Protein AF-X1HDA8-F1 (afdb_monomer)

Sequence (80 aa):
GDVGRFDLVVGADGAWSRVRKLITPQTPQPTGLVYYEWDIENIDVLHPALAALLPRGKIGAVAIDRGLIAQRSSGGQVKV

Organism: NCBI:txid412755

Foldseek 3Di:
DDDDDDPDDDFPPPQQTPVVVVVDPDHDDDPPDDDDKDKDAQCVPPPVVVVVVQDQAKDKDDDPRDIDIWHAHPRRMIMD

Mean predicted aligned error: 5.09 Å

Radius of gyration: 20.26 Å; Cα contacts (8 Å, |Δi|>4): 81; chains: 1; bounding box: 38×20×55 Å

Nearest P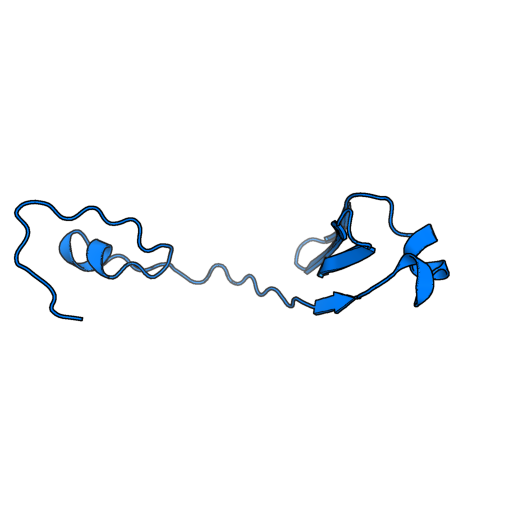DB structures (foldseek):
  6n04-assembly1_A  TM=8.599E-01  e=2.796E-03  Streptomyces sp. LC-6-2
  6n04-assembly2_B  TM=8.657E-01  e=4.976E-03  Streptomyces sp. LC-6-2
  7epw-assembly1_A  TM=7.403E-01  e=1.396E+00  Escherichia coli

Solvent-accessible surface area (backbone atoms only — not comparable to full-atom values): 5372 Å² total; per-residue (Å²): 130,88,81,76,92,72,95,75,85,81,79,81,66,60,93,80,36,73,57,50,59,81,80,39,88,81,68,88,73,87,84,83,78,83,86,78,77,53,77,42,70,46,25,72,78,78,34,47,74,58,41,72,74,46,60,95,36,70,52,72,55,76,59,100,89,50,69,50,49,41,36,37,48,96,81,33,34,31,44,56

pLDDT: mean 93.32, std 6.43, range [52.88, 97.19]

Secondary structure (DSSP, 8-state):
------S-----S-TT-SGGGGT----PPP-S------EE-SHHHH-HHHHHHS-SSEEEEE-SS-EEEEEE-TTS-EE-

Structure (mmCIF, N/CA/C/O backbone):
data_AF-X1HDA8-F1
#
_entry.id   AF-X1HDA8-F1
#
loop_
_atom_site.group_PDB
_atom_site.id
_atom_site.type_symbol
_atom_site.label_atom_id
_atom_site.label_alt_id
_atom_site.label_comp_id
_atom_site.label_asym_id
_atom_site.label_entity_id
_atom_site.label_seq_id
_atom_site.pdbx_PDB_ins_code
_atom_site.Cartn_x
_atom_site.Cartn_y
_atom_site.Cartn_z
_atom_site.occupancy
_atom_site.B_iso_or_equiv
_atom_site.auth_seq_id
_atom_site.auth_comp_id
_atom_site.auth_asym_id
_atom_site.auth_atom_id
_atom_site.pdbx_PDB_model_num
ATOM 1 N N . GLY A 1 1 ? 7.205 -1.560 26.086 1.00 52.88 1 GLY A N 1
ATOM 2 C CA . GLY A 1 1 ? 6.856 -0.158 26.364 1.00 52.88 1 GLY A CA 1
ATOM 3 C C . GLY A 1 1 ? 5.682 -0.170 27.303 1.00 52.88 1 GLY A C 1
ATOM 4 O O . GLY A 1 1 ? 4.751 -0.920 27.036 1.00 52.88 1 GLY A O 1
ATOM 5 N N . ASP A 1 2 ? 5.773 0.564 28.404 1.00 64.12 2 ASP A N 1
ATOM 6 C CA . ASP A 1 2 ? 4.696 0.649 29.388 1.00 64.12 2 ASP A CA 1
ATOM 7 C C . ASP A 1 2 ? 3.557 1.496 28.813 1.00 64.12 2 ASP A C 1
ATOM 9 O O . ASP A 1 2 ? 3.794 2.588 28.292 1.00 64.12 2 ASP A O 1
ATOM 13 N N . VAL A 1 3 ? 2.334 0.971 28.826 1.00 76.00 3 VAL A N 1
ATOM 14 C CA . VAL A 1 3 ? 1.168 1.653 28.251 1.00 76.00 3 VAL A CA 1
ATOM 15 C C . VAL A 1 3 ? 0.416 2.320 29.399 1.00 76.00 3 VAL A C 1
ATOM 17 O O . VAL A 1 3 ? -0.136 1.636 30.257 1.00 76.00 3 VAL A O 1
ATOM 20 N N . GLY A 1 4 ? 0.445 3.653 29.449 1.00 83.31 4 GLY A N 1
ATOM 21 C CA . GLY A 1 4 ? -0.213 4.437 30.498 1.00 83.31 4 GLY A CA 1
ATOM 22 C C . GLY A 1 4 ? -1.741 4.448 30.389 1.00 83.31 4 GLY A C 1
ATOM 23 O O . GLY A 1 4 ? -2.324 4.016 29.393 1.00 83.31 4 GLY A O 1
ATOM 24 N N . ARG A 1 5 ? -2.404 4.971 31.426 1.00 91.06 5 ARG A N 1
ATOM 25 C CA . ARG A 1 5 ? -3.840 5.286 31.389 1.00 91.06 5 ARG A CA 1
ATOM 26 C C . ARG A 1 5 ? -4.054 6.595 30.624 1.00 91.06 5 ARG A C 1
ATOM 28 O O . ARG A 1 5 ? -3.302 7.543 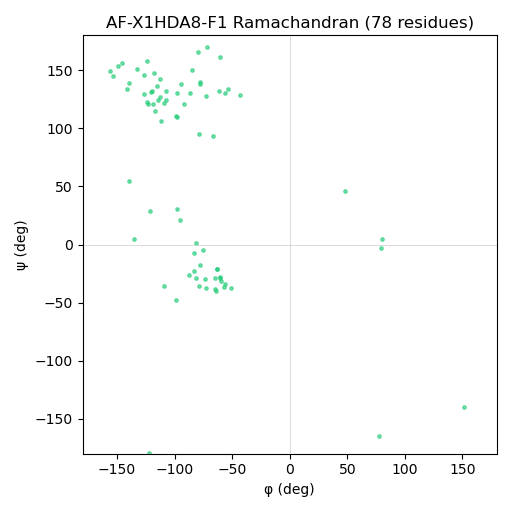30.825 1.00 91.06 5 ARG A O 1
ATOM 35 N N . PHE A 1 6 ? -5.099 6.648 29.802 1.00 92.88 6 PHE A N 1
ATOM 36 C CA . PHE A 1 6 ? -5.476 7.832 29.028 1.00 92.88 6 PHE A CA 1
ATOM 37 C C . PHE A 1 6 ? -6.941 8.193 29.273 1.00 92.88 6 PHE A C 1
ATOM 39 O O . PHE A 1 6 ? -7.776 7.301 29.433 1.00 92.88 6 PHE A O 1
ATOM 46 N N . ASP A 1 7 ? -7.249 9.489 29.255 1.00 95.50 7 ASP A N 1
ATOM 47 C CA . ASP A 1 7 ? -8.623 9.999 29.356 1.00 95.50 7 ASP A CA 1
ATOM 48 C C . ASP A 1 7 ? -9.350 10.002 27.999 1.00 95.50 7 ASP A C 1
ATOM 50 O O . ASP A 1 7 ? -10.576 9.949 27.945 1.00 95.50 7 ASP A O 1
ATOM 54 N N . LEU A 1 8 ? -8.595 10.021 26.892 1.00 94.12 8 LEU A N 1
ATOM 55 C CA . LEU A 1 8 ? -9.104 9.975 25.522 1.00 94.12 8 LEU A CA 1
ATOM 56 C C . LEU A 1 8 ? -8.223 9.079 24.647 1.00 94.12 8 LEU A C 1
ATOM 58 O O . LEU A 1 8 ? -6.996 9.148 24.698 1.00 94.12 8 LEU A O 1
ATOM 62 N N . VAL A 1 9 ? -8.863 8.282 23.792 1.00 94.00 9 VAL A N 1
ATOM 63 C CA . VAL A 1 9 ? -8.205 7.449 22.779 1.00 94.00 9 VAL A CA 1
ATOM 64 C C . VAL A 1 9 ? -8.817 7.753 21.412 1.00 94.00 9 VAL A C 1
ATOM 66 O O . VAL A 1 9 ? -10.036 7.720 21.260 1.00 94.00 9 VAL A O 1
ATOM 69 N N . VAL A 1 10 ? -7.972 8.019 20.411 1.00 95.94 10 VAL A N 1
ATOM 70 C CA . VAL A 1 10 ? -8.383 8.260 19.016 1.00 95.94 10 VAL A CA 1
ATOM 71 C C . VAL A 1 10 ? -7.965 7.070 18.152 1.00 95.94 10 VAL A C 1
ATOM 73 O O . VAL A 1 10 ? -6.786 6.728 18.079 1.00 95.94 10 VAL A O 1
ATOM 76 N N . GLY A 1 11 ? -8.930 6.424 17.495 1.00 95.38 11 GLY A N 1
ATOM 77 C CA . GLY A 1 11 ? -8.678 5.290 16.602 1.00 95.38 11 GLY A CA 1
ATOM 78 C C . GLY A 1 11 ? -8.169 5.735 15.231 1.00 95.38 11 GLY A C 1
ATOM 79 O O . GLY A 1 11 ? -8.970 6.044 14.355 1.00 95.38 11 GLY A O 1
ATOM 80 N N . ALA A 1 12 ? -6.848 5.744 15.043 1.00 96.12 12 ALA A N 1
ATOM 81 C CA . ALA A 1 12 ? -6.170 6.008 13.765 1.00 96.12 12 ALA A CA 1
ATOM 82 C C . ALA A 1 12 ? -5.273 4.827 13.333 1.00 96.12 12 ALA A C 1
ATOM 84 O O . ALA A 1 12 ? -4.263 4.993 12.659 1.00 96.12 12 ALA A O 1
ATOM 85 N N . ASP A 1 13 ? -5.641 3.614 13.746 1.00 95.56 13 ASP A N 1
ATOM 86 C CA . ASP A 1 13 ? -4.872 2.370 13.616 1.00 95.56 13 ASP A CA 1
ATOM 87 C C . ASP A 1 13 ? -5.244 1.534 12.372 1.00 95.56 13 ASP A C 1
ATOM 89 O O . ASP A 1 13 ? -4.960 0.338 12.290 1.00 95.56 13 ASP A O 1
ATOM 93 N N . GLY A 1 14 ? -5.853 2.173 11.370 1.00 95.56 14 GLY A N 1
ATOM 94 C CA . GLY A 1 14 ? -6.045 1.617 10.030 1.00 95.56 14 GLY A CA 1
ATOM 95 C C . GLY A 1 14 ? -7.175 0.589 9.889 1.00 95.56 14 GLY A C 1
ATOM 96 O O . GLY A 1 14 ? -8.074 0.465 10.723 1.00 95.56 14 GLY A O 1
ATOM 97 N N . ALA A 1 15 ? -7.149 -0.152 8.775 1.00 94.69 15 ALA A N 1
ATOM 98 C CA . ALA A 1 15 ? -8.242 -1.040 8.363 1.00 94.69 15 ALA A CA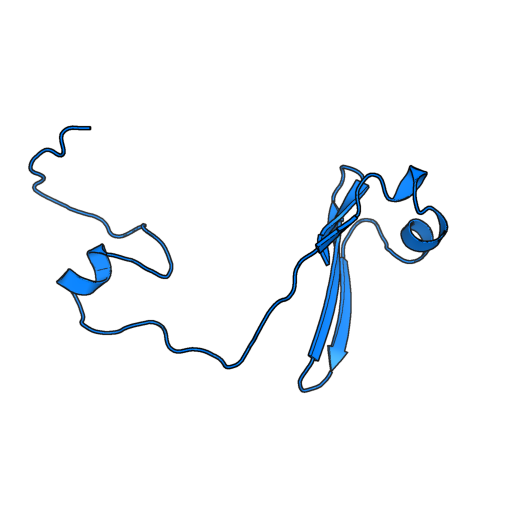 1
ATOM 99 C C . ALA A 1 15 ? -8.602 -2.098 9.425 1.00 94.69 15 ALA A C 1
ATOM 101 O O . ALA A 1 15 ? -9.782 -2.383 9.658 1.00 94.69 15 ALA A O 1
ATOM 102 N N . TRP A 1 16 ? -7.602 -2.625 10.134 1.00 94.94 16 TRP A N 1
ATOM 103 C CA . TRP A 1 16 ? -7.743 -3.669 11.156 1.00 94.94 16 TRP A CA 1
ATOM 104 C C . TRP A 1 16 ? -7.795 -3.122 12.587 1.00 94.94 16 TRP A C 1
ATOM 106 O O . TRP A 1 16 ? -7.389 -3.803 13.528 1.00 94.94 16 TRP A O 1
ATOM 116 N N . SER A 1 17 ? -8.326 -1.905 12.738 1.00 96.69 17 SER A N 1
ATOM 117 C CA . SER A 1 17 ? -8.412 -1.184 14.006 1.00 96.69 17 SER A CA 1
ATOM 118 C C . SER A 1 17 ? -8.854 -2.049 15.194 1.00 96.69 17 SER A C 1
ATOM 120 O O . SER A 1 17 ? -9.896 -2.719 15.167 1.00 96.69 17 SER A O 1
ATOM 122 N N . ARG A 1 18 ? -8.066 -1.981 16.270 1.00 94.50 18 ARG A N 1
ATOM 123 C CA . ARG A 1 18 ? -8.396 -2.508 17.597 1.00 94.50 18 ARG A CA 1
ATOM 124 C C . ARG A 1 18 ? -9.332 -1.561 18.336 1.00 94.50 18 ARG A C 1
ATOM 126 O O . ARG A 1 18 ? -10.223 -2.039 19.034 1.00 94.50 18 ARG A O 1
ATOM 133 N N . VAL A 1 19 ? -9.161 -0.250 18.156 1.00 96.00 19 VAL A N 1
ATOM 134 C CA . VAL A 1 19 ? -10.002 0.776 18.796 1.00 96.00 19 VAL A CA 1
ATOM 135 C C . VAL A 1 19 ? -11.449 0.690 18.304 1.00 96.00 19 VAL A C 1
ATOM 137 O O . VAL A 1 19 ? -12.368 0.779 19.115 1.00 96.00 19 VAL A O 1
ATOM 140 N N . ARG A 1 20 ? -11.678 0.412 17.010 1.00 97.12 20 ARG A N 1
ATOM 141 C CA . ARG A 1 20 ? -13.026 0.258 16.427 1.00 97.12 20 ARG A CA 1
ATOM 142 C C . ARG A 1 20 ? -13.903 -0.725 17.206 1.00 97.12 20 ARG A C 1
ATOM 144 O O . ARG A 1 20 ? -15.087 -0.452 17.381 1.00 97.12 20 ARG A O 1
ATOM 151 N N . LYS A 1 21 ? -13.327 -1.819 17.721 1.00 95.88 21 LYS A N 1
ATOM 152 C CA . LYS A 1 21 ? -14.054 -2.859 18.474 1.00 95.88 21 LYS A CA 1
ATOM 153 C C . LYS A 1 21 ? -14.679 -2.352 19.779 1.00 95.88 21 LYS A C 1
ATOM 155 O O . LYS A 1 21 ? -15.609 -2.979 20.270 1.00 95.88 21 LYS A O 1
ATOM 160 N N . LEU A 1 22 ? -14.186 -1.239 20.329 1.00 95.69 22 LEU A N 1
ATOM 161 C CA . LEU A 1 22 ? -14.750 -0.601 21.524 1.00 95.69 22 LEU A CA 1
ATOM 162 C C . LEU A 1 22 ? -16.019 0.209 21.217 1.00 95.69 22 LEU A C 1
ATOM 164 O O . LEU A 1 22 ? -16.767 0.534 22.131 1.00 95.69 22 LEU A O 1
ATOM 168 N N . ILE A 1 23 ? -16.247 0.541 19.942 1.00 96.06 23 ILE A N 1
ATOM 169 C CA . ILE A 1 23 ? -17.368 1.370 19.478 1.00 96.06 23 ILE A CA 1
ATOM 170 C C . ILE A 1 23 ? -18.386 0.519 18.709 1.00 96.06 23 ILE A C 1
ATOM 172 O O . ILE A 1 23 ? -19.587 0.762 18.782 1.00 96.06 23 ILE A O 1
ATOM 176 N N . THR A 1 24 ? -17.927 -0.483 17.952 1.00 96.38 24 THR A N 1
ATOM 177 C CA . THR A 1 24 ? -18.789 -1.313 17.107 1.00 96.38 24 THR A CA 1
ATOM 178 C C . THR A 1 24 ? -18.202 -2.708 16.868 1.00 96.38 24 THR A C 1
ATOM 180 O O . THR A 1 24 ? -16.986 -2.840 16.704 1.00 96.38 24 THR A O 1
ATOM 183 N N . PRO A 1 25 ? -19.036 -3.763 16.777 1.00 95.31 25 PRO A N 1
ATOM 184 C CA . PRO A 1 25 ? -18.577 -5.098 16.396 1.00 95.31 25 PRO A CA 1
ATOM 185 C C . PRO A 1 25 ? -18.293 -5.236 14.890 1.00 95.31 25 PRO A C 1
ATOM 187 O O . PRO A 1 25 ? -17.838 -6.290 14.455 1.00 95.31 25 PRO A O 1
ATOM 190 N N . GLN A 1 26 ? -18.570 -4.206 14.081 1.00 96.00 26 GLN A N 1
ATOM 191 C CA . GLN A 1 26 ? -18.416 -4.262 12.627 1.00 96.00 26 GLN A CA 1
ATOM 192 C C . GLN A 1 26 ? -16.962 -4.532 12.209 1.00 96.00 26 GLN A C 1
ATOM 194 O O . GLN A 1 26 ? -16.016 -3.870 12.656 1.00 96.00 26 GLN A O 1
ATOM 199 N N . THR A 1 27 ? -16.793 -5.490 11.296 1.00 94.75 27 THR A N 1
ATOM 200 C CA . THR A 1 27 ? -15.502 -5.864 10.708 1.00 94.75 27 THR A CA 1
ATOM 201 C C . THR A 1 27 ? -15.498 -5.619 9.199 1.00 94.75 27 THR A C 1
ATOM 203 O O . THR A 1 27 ? -16.540 -5.791 8.561 1.00 94.75 27 THR A O 1
ATOM 206 N N . PRO A 1 28 ? -14.341 -5.257 8.606 1.00 94.94 28 PRO A N 1
ATOM 207 C CA . PRO A 1 28 ? -14.198 -5.179 7.158 1.00 94.94 28 PRO A CA 1
ATOM 208 C C . PRO A 1 28 ? -14.627 -6.498 6.514 1.00 94.94 28 PRO A C 1
ATOM 210 O O . PRO A 1 28 ? -14.238 -7.569 6.982 1.00 94.94 28 PRO A O 1
ATOM 213 N N . GLN A 1 29 ? -15.433 -6.410 5.460 1.00 95.19 29 GLN A N 1
ATOM 214 C CA . GLN A 1 29 ? -15.851 -7.567 4.675 1.00 95.19 29 GLN A CA 1
ATOM 215 C C . GLN A 1 29 ? -14.917 -7.724 3.468 1.00 95.19 29 GLN A C 1
ATOM 217 O O . GLN A 1 29 ? -14.570 -6.712 2.850 1.00 95.19 29 GLN A O 1
ATOM 222 N N . PRO A 1 30 ? -14.502 -8.954 3.114 1.00 93.00 30 PRO A N 1
ATOM 223 C CA . PRO A 1 30 ? -13.765 -9.198 1.881 1.00 93.00 30 PRO A CA 1
ATOM 224 C C . PRO A 1 30 ? -14.557 -8.696 0.670 1.00 93.00 30 PRO A C 1
ATOM 226 O O . PRO A 1 30 ? -15.728 -9.027 0.507 1.00 93.00 30 PRO A O 1
ATOM 229 N N . THR A 1 31 ? -13.912 -7.919 -0.197 1.00 93.50 31 THR A N 1
ATOM 230 C CA . THR A 1 31 ? -14.539 -7.394 -1.423 1.00 93.50 31 THR A CA 1
ATOM 231 C C . THR A 1 31 ? -14.521 -8.396 -2.579 1.00 93.50 31 THR A C 1
ATOM 233 O O . THR A 1 31 ? -15.093 -8.125 -3.628 1.00 93.50 31 THR A O 1
ATOM 236 N N . GLY A 1 32 ? -13.829 -9.529 -2.418 1.00 93.69 32 GLY A N 1
ATOM 237 C CA . GLY A 1 32 ? -13.524 -10.468 -3.502 1.00 93.69 32 GLY A CA 1
ATOM 238 C C . GLY A 1 32 ? -12.356 -10.032 -4.396 1.00 93.69 32 GLY A C 1
ATOM 239 O O . GLY A 1 32 ? -11.966 -10.786 -5.281 1.00 93.69 32 GLY A O 1
ATOM 240 N N . LEU A 1 33 ? -11.769 -8.852 -4.157 1.00 93.06 33 LEU A N 1
ATOM 241 C CA . LEU A 1 33 ? -10.589 -8.372 -4.876 1.00 93.06 33 LEU A CA 1
ATOM 242 C C . LEU A 1 33 ? -9.309 -8.887 -4.216 1.00 93.06 33 LEU A C 1
ATOM 244 O O . LEU A 1 33 ? -9.116 -8.731 -3.009 1.00 93.06 33 LEU A O 1
ATOM 248 N N . VAL A 1 34 ? -8.416 -9.447 -5.028 1.00 94.75 34 VAL A N 1
ATOM 249 C CA . VAL A 1 34 ? -7.061 -9.840 -4.629 1.00 94.75 34 VAL A CA 1
ATOM 250 C C . VAL A 1 34 ? -6.075 -9.059 -5.485 1.00 94.75 34 VAL A C 1
ATOM 252 O O . VAL A 1 34 ? -6.224 -8.997 -6.703 1.00 94.75 34 VAL A O 1
ATOM 255 N N . TYR A 1 35 ? -5.074 -8.474 -4.837 1.00 94.19 35 TYR A N 1
ATOM 256 C CA . TYR A 1 35 ? -3.961 -7.807 -5.500 1.00 94.19 35 TYR A CA 1
ATOM 257 C C . TYR A 1 35 ? -2.716 -8.673 -5.354 1.00 94.19 35 TYR A C 1
ATOM 259 O O . TYR A 1 35 ? -2.407 -9.139 -4.255 1.00 94.19 35 TYR A O 1
ATOM 267 N N . TYR A 1 36 ? -2.013 -8.872 -6.461 1.00 96.44 36 TYR A N 1
ATOM 268 C CA . TYR A 1 36 ? -0.659 -9.405 -6.472 1.00 96.44 36 TYR A CA 1
ATOM 269 C C . TYR A 1 36 ? 0.251 -8.245 -6.816 1.00 96.44 36 TYR A C 1
ATOM 271 O O . TYR A 1 36 ? 0.022 -7.595 -7.829 1.00 96.44 36 TYR A O 1
ATOM 279 N N . GLU A 1 37 ? 1.223 -7.987 -5.951 1.00 96.31 37 GLU A N 1
ATOM 280 C CA . GLU A 1 37 ? 2.160 -6.888 -6.126 1.00 96.31 37 GLU A CA 1
ATOM 281 C C . GLU A 1 37 ? 3.565 -7.442 -6.333 1.00 96.31 37 GLU A C 1
ATOM 283 O O . GLU A 1 37 ? 3.984 -8.371 -5.631 1.00 96.31 37 GLU A O 1
ATOM 288 N N . TRP A 1 38 ? 4.290 -6.869 -7.286 1.00 95.31 38 TRP A N 1
ATOM 289 C CA . TRP A 1 38 ? 5.721 -7.103 -7.440 1.00 95.31 38 TRP A CA 1
ATOM 290 C C . TRP A 1 38 ? 6.438 -5.853 -7.937 1.00 95.31 38 TRP A C 1
ATOM 292 O O . TRP A 1 38 ? 5.861 -4.989 -8.598 1.00 95.31 38 TRP A O 1
ATOM 302 N N . ASP A 1 39 ? 7.733 -5.793 -7.643 1.00 95.69 39 ASP A N 1
ATOM 303 C CA . ASP A 1 39 ? 8.580 -4.656 -7.973 1.00 95.69 39 ASP A CA 1
ATOM 304 C C . ASP A 1 39 ? 9.631 -5.030 -9.028 1.00 95.69 39 ASP A C 1
ATOM 306 O O . ASP A 1 39 ? 10.198 -6.125 -9.030 1.00 95.69 39 ASP A O 1
ATOM 310 N N . ILE A 1 40 ? 9.903 -4.087 -9.929 1.00 96.25 40 ILE A N 1
ATOM 311 C CA . ILE A 1 40 ? 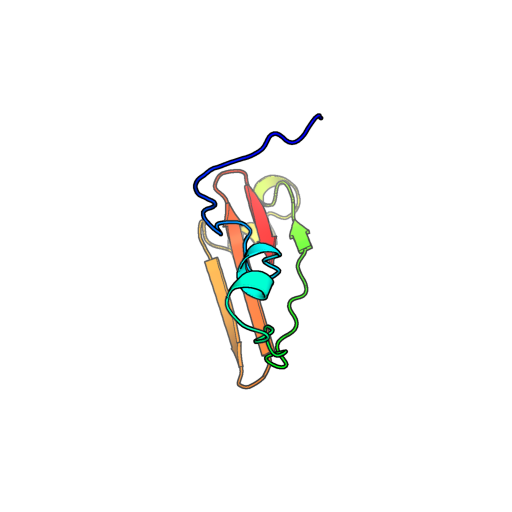10.993 -4.128 -10.903 1.00 96.25 40 ILE A CA 1
ATOM 312 C C . ILE A 1 40 ? 11.920 -2.959 -10.597 1.00 96.25 40 ILE A C 1
ATOM 314 O O . ILE A 1 40 ? 11.541 -1.796 -10.742 1.00 96.25 40 ILE A O 1
ATOM 318 N N . GLU A 1 41 ? 13.149 -3.264 -10.201 1.00 96.62 41 GLU A N 1
ATOM 319 C CA . GLU A 1 41 ? 14.154 -2.258 -9.870 1.00 96.62 41 GLU A CA 1
ATOM 320 C C . GLU A 1 41 ? 14.909 -1.767 -11.108 1.00 9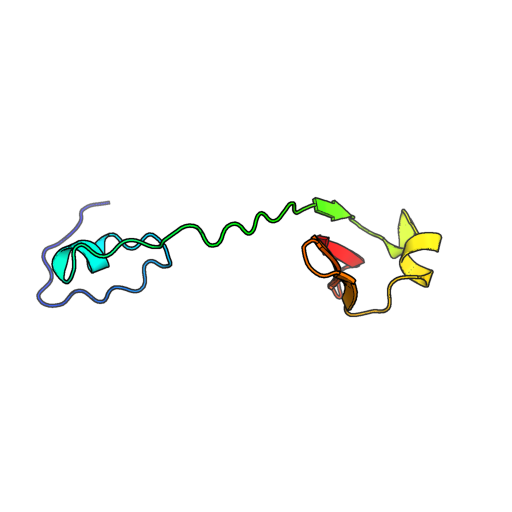6.62 41 GLU A C 1
ATOM 322 O O . GLU A 1 41 ? 15.132 -2.516 -12.061 1.00 96.62 41 GLU A O 1
ATOM 327 N N . ASN A 1 42 ? 15.366 -0.512 -11.065 1.00 95.62 42 ASN A N 1
ATOM 328 C CA . ASN A 1 42 ? 16.269 0.078 -12.061 1.00 95.62 42 ASN A CA 1
ATOM 329 C C . ASN A 1 42 ? 15.834 -0.161 -13.519 1.00 95.62 42 ASN A C 1
ATOM 331 O O . ASN A 1 42 ? 16.655 -0.520 -14.370 1.00 95.62 42 ASN A O 1
ATOM 335 N N . ILE A 1 43 ? 14.548 0.043 -13.823 1.00 96.25 43 ILE A N 1
ATOM 336 C CA . ILE A 1 43 ? 13.953 -0.348 -15.108 1.00 96.25 43 ILE A CA 1
ATOM 337 C C . ILE A 1 43 ? 14.672 0.265 -16.320 1.00 96.25 43 ILE A C 1
ATOM 339 O O . ILE A 1 43 ? 14.811 -0.387 -17.349 1.00 96.25 43 ILE A O 1
ATOM 343 N N . ASP A 1 44 ? 15.186 1.489 -16.189 1.00 93.44 44 ASP A N 1
ATOM 344 C CA . ASP A 1 44 ? 15.909 2.187 -17.258 1.00 93.44 44 ASP A CA 1
ATOM 345 C C . ASP A 1 44 ? 17.224 1.509 -17.651 1.00 93.44 44 ASP A C 1
ATOM 347 O O . ASP A 1 44 ? 17.658 1.627 -18.795 1.00 93.44 44 ASP A O 1
ATOM 351 N N . VAL A 1 45 ? 17.856 0.811 -16.704 1.00 95.94 45 VAL A N 1
ATOM 352 C CA . VAL A 1 45 ? 19.160 0.164 -16.887 1.00 95.94 45 VAL A CA 1
ATOM 353 C C . VAL A 1 45 ? 18.982 -1.322 -17.176 1.00 95.94 45 VAL A C 1
ATOM 355 O O . VAL A 1 45 ? 19.577 -1.846 -18.114 1.00 95.94 45 VAL A O 1
ATOM 358 N N . LEU A 1 46 ? 18.158 -2.003 -16.377 1.00 96.81 46 LEU A N 1
ATOM 359 C CA . LEU A 1 46 ? 18.011 -3.458 -16.427 1.00 96.81 46 LEU A CA 1
ATOM 360 C C . LEU A 1 46 ? 16.960 -3.915 -17.446 1.00 96.81 46 LEU A C 1
ATOM 362 O O . LEU A 1 46 ? 17.057 -5.021 -17.976 1.00 96.81 46 LEU A O 1
ATOM 366 N N . HIS A 1 47 ? 15.971 -3.070 -17.753 1.00 95.25 47 HIS A N 1
ATOM 367 C CA . HIS A 1 47 ? 14.838 -3.420 -18.614 1.00 95.25 47 HIS A CA 1
ATOM 368 C C . HIS A 1 47 ? 14.447 -2.273 -19.574 1.00 95.25 47 HIS A C 1
ATOM 370 O O . HIS A 1 47 ? 13.275 -1.885 -19.623 1.00 95.25 47 HIS A O 1
ATOM 376 N N . PRO A 1 48 ? 15.381 -1.732 -20.383 1.00 93.88 48 PRO A N 1
ATOM 377 C CA . PRO A 1 48 ? 15.145 -0.532 -21.195 1.00 93.88 48 PRO A CA 1
ATOM 378 C C . PRO A 1 48 ? 13.992 -0.682 -22.200 1.00 93.88 48 PRO A C 1
ATOM 380 O O . PRO A 1 48 ? 13.268 0.276 -22.462 1.00 93.88 48 PRO A O 1
ATOM 383 N N . ALA A 1 49 ? 13.761 -1.891 -22.721 1.00 94.38 49 ALA A N 1
ATOM 384 C CA . ALA A 1 49 ? 12.613 -2.169 -23.585 1.00 94.38 49 ALA A CA 1
ATOM 385 C C . ALA A 1 49 ? 11.272 -2.000 -22.845 1.00 94.38 49 ALA A C 1
ATOM 387 O O . ALA A 1 49 ? 10.328 -1.439 -23.394 1.00 94.38 49 ALA A O 1
ATOM 388 N N . LEU A 1 50 ? 11.194 -2.428 -21.580 1.00 92.38 50 LEU A N 1
ATOM 389 C CA . LEU A 1 50 ? 10.006 -2.230 -20.749 1.00 92.38 50 LEU A CA 1
ATOM 390 C C . LEU A 1 50 ? 9.869 -0.760 -20.326 1.00 92.38 50 LEU A C 1
ATOM 392 O O . LEU A 1 50 ? 8.764 -0.223 -20.325 1.00 92.38 50 LEU A O 1
ATOM 396 N N . ALA A 1 51 ? 10.986 -0.085 -20.042 1.00 93.50 51 ALA A N 1
ATOM 397 C CA . ALA A 1 51 ? 11.009 1.347 -19.746 1.00 93.50 51 ALA A CA 1
ATOM 398 C C . ALA A 1 51 ? 10.493 2.208 -20.914 1.00 93.50 51 ALA A C 1
ATOM 400 O O . ALA A 1 51 ? 9.953 3.283 -20.670 1.00 93.50 51 ALA A O 1
ATOM 401 N N . ALA A 1 52 ? 10.633 1.747 -22.162 1.00 92.81 52 ALA A N 1
ATOM 402 C CA . ALA A 1 52 ? 10.080 2.419 -23.340 1.00 92.81 52 ALA A CA 1
ATOM 403 C C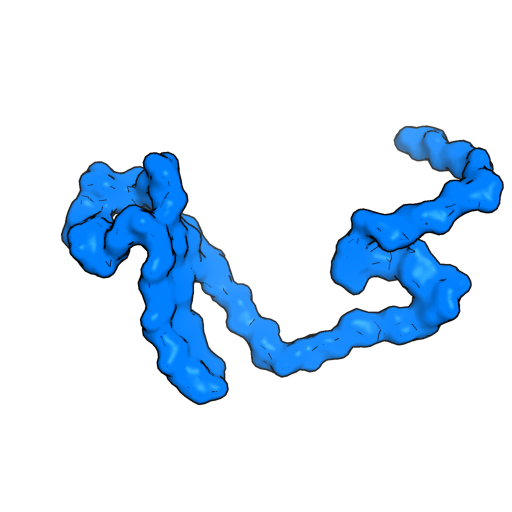 . ALA A 1 52 ? 8.552 2.263 -23.461 1.00 92.81 52 ALA A C 1
ATOM 405 O O . ALA A 1 52 ? 7.884 3.150 -23.988 1.00 92.81 52 ALA A O 1
ATOM 406 N N . LEU A 1 53 ? 7.995 1.155 -22.959 1.00 91.69 53 LEU A N 1
ATOM 407 C CA . LEU A 1 53 ? 6.548 0.909 -22.924 1.00 91.69 53 LEU A CA 1
ATOM 408 C C . LEU A 1 53 ? 5.868 1.609 -21.739 1.00 91.69 53 LEU A C 1
ATOM 410 O O . LEU A 1 53 ? 4.692 1.962 -21.816 1.00 91.69 53 LEU A O 1
ATOM 414 N N . LEU A 1 54 ? 6.604 1.803 -20.640 1.00 91.69 54 LEU A N 1
ATOM 415 C CA . LEU A 1 54 ? 6.113 2.434 -19.422 1.00 91.69 54 LEU A CA 1
ATOM 416 C C . LEU A 1 54 ? 6.500 3.920 -19.366 1.00 91.69 54 LEU A C 1
ATOM 418 O O . LEU A 1 54 ? 7.668 4.239 -19.115 1.00 91.69 54 LEU A O 1
ATOM 422 N N . PRO A 1 55 ? 5.540 4.855 -19.511 1.00 86.75 55 PRO A N 1
ATOM 423 C CA . PRO A 1 55 ? 5.817 6.266 -19.298 1.00 86.75 55 PRO A CA 1
ATOM 424 C C . PRO A 1 55 ? 6.295 6.505 -17.859 1.00 86.75 55 PRO A C 1
ATOM 426 O O . PRO A 1 55 ? 6.051 5.708 -16.949 1.00 86.75 55 PRO A O 1
ATOM 429 N N . ARG A 1 56 ? 6.936 7.653 -17.623 1.00 90.12 56 ARG A N 1
ATOM 430 C CA . ARG A 1 56 ? 7.171 8.144 -16.259 1.00 90.12 56 ARG A CA 1
ATOM 431 C C . ARG A 1 56 ? 5.821 8.503 -15.635 1.00 90.12 56 ARG A C 1
ATOM 433 O O . ARG A 1 56 ? 5.299 9.589 -15.867 1.00 90.12 56 ARG A O 1
ATOM 440 N N . GLY A 1 57 ? 5.227 7.555 -14.918 1.00 90.44 57 GLY A N 1
ATOM 441 C CA . GLY A 1 57 ? 3.841 7.617 -14.474 1.00 90.44 57 GLY A CA 1
ATOM 442 C C . GLY A 1 57 ? 3.255 6.219 -14.317 1.00 90.44 57 GLY A C 1
ATOM 443 O O . GLY A 1 57 ? 3.930 5.320 -13.825 1.00 90.44 57 GLY A O 1
ATOM 444 N N . LYS A 1 58 ? 1.998 6.029 -14.725 1.00 93.69 58 LYS A N 1
ATOM 445 C CA . LYS A 1 58 ? 1.308 4.738 -14.636 1.00 93.69 58 LYS A CA 1
ATOM 446 C C . LYS A 1 58 ? 0.606 4.367 -15.935 1.00 93.69 58 LYS A C 1
ATOM 448 O O . LYS A 1 58 ? 0.126 5.252 -16.642 1.00 93.69 58 LYS A O 1
ATOM 453 N N . ILE A 1 59 ? 0.483 3.070 -16.192 1.00 95.19 59 ILE A N 1
ATOM 454 C CA . ILE A 1 59 ? -0.429 2.505 -17.195 1.00 95.19 59 ILE A CA 1
ATOM 455 C C . ILE A 1 59 ? -1.357 1.495 -16.532 1.00 95.19 59 ILE A C 1
ATOM 457 O O . ILE A 1 59 ? -1.032 0.947 -15.479 1.00 95.19 59 ILE A O 1
ATOM 461 N N . GLY A 1 60 ? -2.501 1.239 -17.157 1.00 95.19 60 GLY A N 1
ATOM 462 C CA . GLY A 1 60 ? -3.435 0.214 -16.714 1.00 95.19 60 GLY A CA 1
ATOM 463 C C . GLY A 1 60 ? -4.052 -0.519 -17.896 1.00 95.19 60 GLY A C 1
ATOM 464 O O . GLY A 1 60 ? -4.502 0.115 -18.848 1.00 95.19 60 GLY A O 1
AT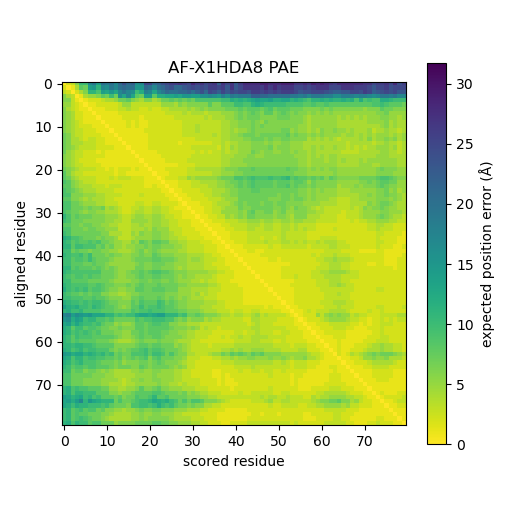OM 465 N N . ALA A 1 61 ? -4.097 -1.844 -17.811 1.00 95.75 61 ALA A N 1
ATOM 466 C CA . ALA A 1 61 ? -4.918 -2.700 -18.656 1.00 95.75 61 ALA A CA 1
ATOM 467 C C . ALA A 1 61 ? -5.996 -3.324 -17.766 1.00 95.75 61 ALA A C 1
ATOM 469 O O . ALA A 1 61 ? -5.691 -4.169 -16.928 1.00 95.75 61 ALA A O 1
ATOM 470 N N . VAL A 1 62 ? -7.241 -2.862 -17.896 1.00 95.62 62 VAL A N 1
ATOM 471 C CA . VAL A 1 62 ? -8.341 -3.208 -16.983 1.00 95.62 62 VAL A CA 1
ATOM 472 C C . VAL A 1 62 ? -9.465 -3.884 -17.761 1.00 95.62 62 VAL A C 1
ATOM 474 O O . VAL A 1 62 ? -9.902 -3.385 -18.796 1.00 95.62 62 VAL A O 1
ATOM 477 N N . ALA A 1 63 ? -9.929 -5.016 -17.246 1.00 95.00 63 ALA A N 1
ATOM 478 C CA . ALA A 1 63 ? -11.090 -5.761 -17.708 1.00 95.00 63 ALA A CA 1
ATOM 479 C C . ALA A 1 63 ? -12.106 -5.917 -16.560 1.00 95.00 63 ALA A C 1
ATOM 481 O O . ALA A 1 63 ? -11.893 -5.428 -15.453 1.00 95.00 63 ALA A O 1
ATOM 482 N N . ILE A 1 64 ? -13.227 -6.588 -16.835 1.00 92.06 64 ILE A N 1
ATOM 483 C CA . ILE A 1 64 ? -14.387 -6.679 -15.928 1.00 92.06 64 ILE A CA 1
ATOM 484 C C . ILE A 1 64 ? -14.049 -7.341 -14.576 1.00 92.06 64 ILE A C 1
ATOM 486 O O . ILE A 1 64 ? -14.667 -7.008 -13.571 1.00 92.06 64 ILE A O 1
ATOM 490 N N . ASP A 1 65 ? -13.059 -8.231 -14.527 1.00 93.44 65 ASP A N 1
ATOM 491 C CA . ASP A 1 65 ? -12.725 -9.042 -13.346 1.00 93.44 65 ASP A CA 1
ATOM 492 C C . ASP A 1 65 ? -11.222 -9.110 -13.036 1.00 93.44 65 ASP A C 1
ATOM 494 O O . ASP A 1 65 ? -10.790 -9.834 -12.140 1.00 93.44 65 ASP A O 1
ATOM 498 N N . ARG A 1 66 ? -10.406 -8.370 -13.789 1.00 95.31 66 ARG A N 1
ATOM 499 C CA . ARG A 1 66 ? -8.949 -8.390 -13.677 1.00 95.31 66 ARG A CA 1
ATOM 500 C C . ARG A 1 66 ? -8.359 -7.096 -14.187 1.00 95.31 66 ARG A C 1
ATOM 502 O O . ARG A 1 66 ? -8.875 -6.486 -15.121 1.00 95.31 66 ARG A O 1
ATOM 509 N N . GLY A 1 67 ? -7.237 -6.707 -13.613 1.00 95.81 67 GLY A N 1
ATOM 510 C CA . GLY A 1 67 ? -6.474 -5.571 -14.087 1.00 95.81 67 GLY A CA 1
ATOM 511 C C . GLY A 1 67 ? -4.997 -5.77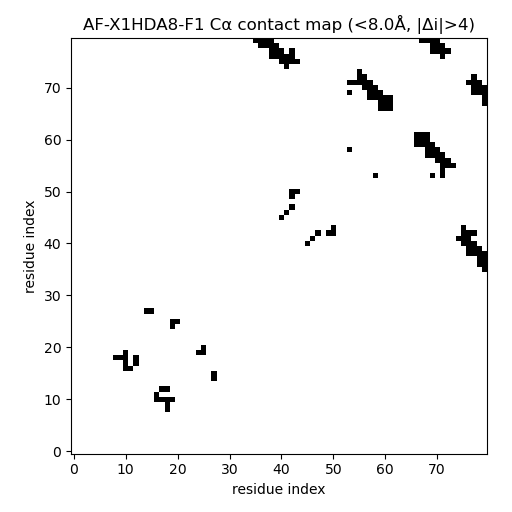2 -13.823 1.00 95.81 67 GLY A C 1
ATOM 512 O O . GLY A 1 67 ? -4.619 -6.483 -12.898 1.00 95.81 67 GLY A O 1
ATOM 513 N N . LEU A 1 68 ? -4.182 -5.131 -14.648 1.00 96.44 68 LEU A N 1
ATOM 514 C CA . LEU A 1 68 ? -2.755 -4.974 -14.429 1.00 96.44 68 LEU A CA 1
ATOM 515 C C . LEU A 1 68 ? -2.455 -3.482 -14.450 1.00 96.44 68 LEU A C 1
ATOM 517 O O . LEU A 1 68 ? -2.771 -2.808 -15.434 1.00 96.44 68 LEU A O 1
ATOM 521 N N . ILE A 1 69 ? -1.881 -2.961 -13.371 1.00 96.00 69 ILE A N 1
ATOM 522 C CA . ILE A 1 69 ? -1.529 -1.548 -13.253 1.00 96.00 69 ILE A CA 1
ATOM 523 C C . ILE A 1 69 ? -0.046 -1.490 -12.962 1.00 96.00 69 ILE A C 1
ATOM 525 O O . ILE A 1 69 ? 0.381 -2.013 -11.956 1.00 96.00 69 ILE A O 1
ATOM 529 N N . ALA A 1 70 ? 0.728 -0.827 -13.811 1.00 96.81 70 ALA A N 1
ATOM 530 C CA . ALA A 1 70 ? 2.149 -0.625 -13.565 1.00 96.81 70 ALA A CA 1
ATOM 531 C C . ALA A 1 70 ? 2.402 0.858 -13.313 1.00 96.81 70 ALA A C 1
ATOM 533 O O . ALA A 1 70 ? 2.017 1.696 -14.132 1.00 96.81 70 ALA A O 1
ATOM 534 N N . GLN A 1 71 ? 3.055 1.186 -12.202 1.00 96.12 71 GLN A N 1
ATOM 535 C CA . GLN A 1 71 ? 3.464 2.539 -11.852 1.00 96.12 71 GLN A CA 1
ATOM 536 C C . GLN A 1 71 ? 4.978 2.622 -11.720 1.00 96.12 71 GLN A C 1
ATOM 538 O O . GLN A 1 71 ? 5.585 1.994 -10.859 1.00 96.12 71 GLN A O 1
ATOM 543 N N . ARG A 1 72 ? 5.574 3.487 -12.535 1.00 96.00 72 ARG A N 1
ATOM 544 C CA . ARG A 1 72 ? 6.983 3.843 -12.484 1.00 96.00 72 ARG A CA 1
ATOM 545 C C . ARG A 1 72 ? 7.201 5.063 -11.596 1.00 96.00 72 ARG A C 1
ATOM 547 O O . ARG A 1 72 ? 6.662 6.139 -11.862 1.00 96.00 72 ARG A O 1
ATOM 554 N N . SER A 1 73 ? 8.016 4.901 -10.558 1.00 93.31 73 SER A N 1
ATOM 555 C CA . SER A 1 73 ? 8.454 5.986 -9.682 1.00 93.31 73 SER A CA 1
ATOM 556 C C . SER A 1 73 ? 9.587 6.800 -10.321 1.00 93.31 73 SER A C 1
ATOM 558 O O . SER A 1 73 ? 10.228 6.378 -11.289 1.00 93.31 73 SER A O 1
ATOM 560 N N . SER A 1 74 ? 9.868 7.983 -9.769 1.00 90.44 74 SER A N 1
ATOM 561 C CA . SER A 1 74 ? 11.002 8.812 -10.203 1.00 90.44 74 SER A CA 1
ATOM 562 C C . SER A 1 74 ? 12.363 8.145 -9.969 1.00 90.44 74 SER A C 1
ATOM 564 O O . SER A 1 74 ? 13.324 8.511 -10.639 1.00 90.44 74 SER A O 1
ATOM 566 N N . GLY A 1 75 ? 12.437 7.162 -9.065 1.00 90.25 75 GLY A N 1
ATOM 567 C CA . GLY A 1 75 ? 13.639 6.375 -8.783 1.00 90.25 75 GLY A CA 1
ATOM 568 C C . GLY A 1 75 ? 13.891 5.227 -9.764 1.00 90.25 75 GLY A C 1
ATOM 569 O O . GLY A 1 75 ? 14.852 4.493 -9.584 1.00 90.25 75 GLY A O 1
ATOM 570 N N . GLY A 1 76 ? 13.045 5.041 -10.784 1.00 91.44 76 GLY A N 1
ATOM 571 C CA . GLY A 1 76 ? 13.207 3.960 -11.763 1.00 91.44 76 GLY A CA 1
ATOM 572 C C . GLY A 1 76 ? 12.708 2.591 -11.286 1.00 91.44 76 GLY A C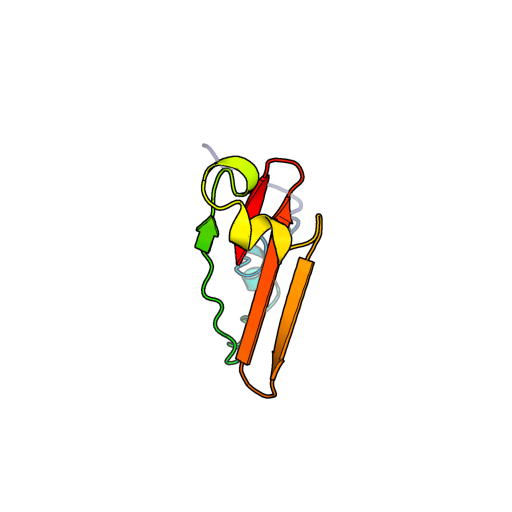 1
ATOM 573 O O . GLY A 1 76 ? 12.844 1.617 -12.023 1.00 91.44 76 GLY A O 1
ATOM 574 N N . GLN A 1 77 ? 12.098 2.522 -10.100 1.00 96.12 77 GLN A N 1
ATOM 575 C CA . GLN A 1 77 ? 11.346 1.356 -9.643 1.00 96.12 77 GLN A CA 1
ATOM 576 C C . GLN A 1 77 ? 9.971 1.341 -10.319 1.00 96.12 77 GLN A C 1
ATOM 578 O O . GLN A 1 77 ? 9.318 2.385 -10.432 1.00 96.12 77 GLN A O 1
ATOM 583 N N . VAL A 1 78 ? 9.517 0.169 -10.750 1.00 97.19 78 VAL A N 1
ATOM 584 C CA . VAL A 1 78 ? 8.141 -0.052 -11.193 1.00 97.19 78 VAL A CA 1
ATOM 585 C C . VAL A 1 78 ? 7.454 -1.005 -10.243 1.00 97.19 78 VAL A C 1
ATOM 587 O O . VAL A 1 78 ? 7.918 -2.123 -10.068 1.00 97.19 78 VAL A O 1
ATOM 590 N N . LYS A 1 79 ? 6.328 -0.562 -9.697 1.00 96.75 79 LYS A N 1
ATOM 591 C CA . LYS A 1 79 ? 5.401 -1.393 -8.942 1.00 96.75 79 LYS A CA 1
ATOM 592 C C . LYS A 1 79 ? 4.269 -1.822 -9.859 1.00 96.75 79 LYS A C 1
ATOM 594 O O . LYS A 1 79 ? 3.714 -0.973 -10.564 1.00 96.75 79 LYS A O 1
ATOM 599 N N . VAL A 1 80 ? 3.970 -3.111 -9.876 1.00 95.62 80 VAL A N 1
ATOM 600 C CA . VAL A 1 80 ? 2.877 -3.707 -10.651 1.00 95.62 80 VAL A CA 1
ATOM 601 C C . VAL A 1 80 ? 1.870 -4.335 -9.707 1.00 95.62 80 VAL A C 1
ATOM 603 O O . VAL A 1 80 ? 2.350 -4.951 -8.733 1.00 95.62 80 VAL A O 1
#

InterPro domains:
  IPR036188 FAD/NAD(P)-binding domain superfamily [G3DSA:3.50.50.60] (1-80)
  IPR036188 FAD/NAD(P)-binding domain superfamily [SSF51905] (3-51)